Protein AF-A6SWS0-F1 (afdb_monomer_lite)

Foldseek 3Di:
DDDDDDDDDDDDDDDDDPPDDPDPPPDDDDDDDDDDDFDALKDAFFFKFKWFWADQDQAKTKIFGQQFGAGPVRDRSAHGGKMFIWHFDDDDPQFTKTWTQWIQGPVQGIDGDVVTWIKAAPVRHGGDRDRDGRDITMITHHHMDGRDD

pLDDT: mean 86.43, std 18.4, range [32.66, 98.62]

Secondary structure (DSSP, 8-state):
-------------------PPP-----PPPPPP---PPPTTEEPTT-EEEEEEEEEETTEEEEEESS-EE-TTS-EEE-TT-EEEEEEEEEETTEEEEEEEEEEETTTEEEEEEEEEEEE-TTS-BSBS---TT-EEEEE--S-EE---

Radius of gyration: 29.55 Å; chains: 1; bounding box: 80×80×45 Å

Sequence (149 aa):
MKLATSIITTLIVLSSSVFAEPKVLEFEKPILLQARKVLPFEVRPGTFFDLVLMNTNEMFVSAQLSSNIYDFYGNVAIPKGSQLFGSVTEKRGERIAIKWNSLQIPSLGTLKLDPPIFATMRDGSAGVTELKPGGMIGAINGESFIIPH

Structure (mmCIF, N/CA/C/O backbone):
data_AF-A6SWS0-F1
#
_entry.id   AF-A6SWS0-F1
#
loop_
_atom_site.group_PDB
_atom_site.id
_atom_site.type_symbol
_atom_site.label_atom_id
_atom_site.label_alt_id
_atom_site.label_comp_id
_atom_site.label_asym_id
_atom_site.label_entity_id
_atom_site.label_seq_id
_atom_site.pdbx_PDB_ins_code
_atom_site.Cartn_x
_atom_site.Cartn_y
_atom_site.Cartn_z
_atom_site.occupancy
_atom_site.B_iso_or_equiv
_atom_site.auth_seq_id
_atom_site.auth_comp_id
_atom_site.auth_asym_id
_atom_site.auth_atom_id
_atom_site.pdbx_PDB_model_num
ATOM 1 N N . MET A 1 1 ? -61.288 70.387 -1.201 1.00 35.78 1 MET A N 1
ATOM 2 C CA . MET A 1 1 ? -62.301 69.311 -1.288 1.00 35.78 1 MET A CA 1
ATOM 3 C C . MET A 1 1 ? -62.207 68.658 -2.663 1.00 35.78 1 MET A C 1
ATOM 5 O O . MET A 1 1 ? -62.323 69.393 -3.626 1.00 35.78 1 MET A O 1
ATOM 9 N N . L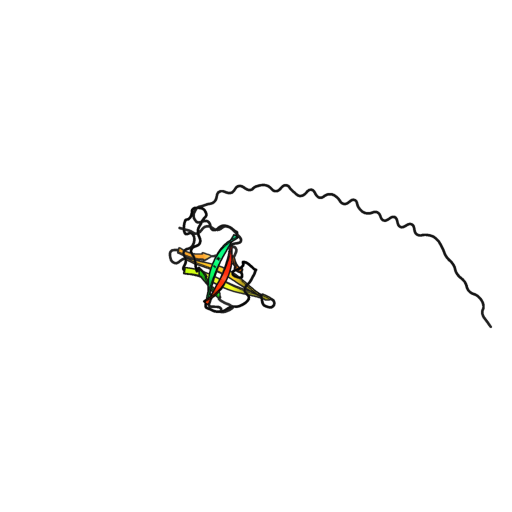YS A 1 2 ? -61.998 67.327 -2.692 1.00 32.66 2 LYS A N 1
ATOM 10 C CA . LYS A 1 2 ? -62.236 66.329 -3.773 1.00 32.66 2 LYS A CA 1
ATOM 11 C C . LYS A 1 2 ? -61.594 66.600 -5.159 1.00 32.66 2 LYS A C 1
ATOM 13 O O . LYS A 1 2 ? -61.977 67.538 -5.834 1.00 32.66 2 LYS A O 1
ATOM 18 N N . LEU A 1 3 ? -60.493 65.922 -5.521 1.00 34.12 3 LEU A N 1
ATOM 19 C CA . LEU A 1 3 ? -60.366 64.584 -6.159 1.00 34.12 3 LEU A CA 1
ATOM 20 C C . LEU A 1 3 ? -60.912 64.498 -7.594 1.00 34.12 3 LEU A C 1
ATOM 22 O O . LEU A 1 3 ? -62.106 64.703 -7.780 1.00 34.12 3 LEU A O 1
ATOM 26 N N . ALA A 1 4 ? -60.020 64.079 -8.508 1.00 38.44 4 ALA A N 1
ATOM 27 C CA . ALA A 1 4 ? -60.192 63.389 -9.806 1.00 38.44 4 ALA A CA 1
ATOM 28 C C . ALA A 1 4 ? -59.204 64.024 -10.823 1.00 38.44 4 ALA A C 1
ATOM 30 O O . ALA A 1 4 ? -59.119 65.240 -10.900 1.00 38.44 4 ALA A O 1
ATOM 31 N N . THR A 1 5 ? -58.372 63.333 -11.604 1.00 43.38 5 THR A N 1
ATOM 32 C CA . THR A 1 5 ? -58.369 61.934 -12.038 1.00 43.38 5 THR A CA 1
ATOM 33 C C . THR A 1 5 ? -56.974 61.602 -12.590 1.00 43.38 5 THR A C 1
ATOM 35 O O . THR A 1 5 ? -56.304 62.457 -13.160 1.00 43.38 5 THR A O 1
ATOM 38 N N . SER A 1 6 ? -56.575 60.347 -12.401 1.00 37.66 6 SER A N 1
ATOM 39 C CA . SER A 1 6 ? -55.407 59.635 -12.945 1.00 37.66 6 SER A CA 1
ATOM 40 C C . SER A 1 6 ? -55.401 59.665 -14.501 1.00 37.66 6 SER A C 1
ATOM 42 O O . SER A 1 6 ? -56.460 59.867 -15.087 1.00 37.66 6 SER A O 1
ATOM 44 N N . ILE A 1 7 ? -54.306 59.503 -15.258 1.00 45.09 7 ILE A N 1
ATOM 45 C CA . ILE A 1 7 ? -53.606 58.231 -15.537 1.00 45.09 7 ILE A CA 1
ATOM 46 C C . ILE A 1 7 ? -52.300 58.531 -16.312 1.00 45.09 7 ILE A C 1
ATOM 48 O O . ILE A 1 7 ? -52.279 59.325 -17.248 1.00 45.09 7 ILE A O 1
ATOM 52 N N . ILE A 1 8 ? -51.229 57.841 -15.916 1.00 48.31 8 ILE A N 1
ATOM 53 C CA . ILE A 1 8 ? -49.885 57.779 -16.513 1.00 48.31 8 ILE A CA 1
ATOM 54 C C . ILE A 1 8 ? -49.864 56.754 -17.656 1.00 48.31 8 ILE A C 1
ATOM 56 O O . ILE A 1 8 ? -50.382 55.654 -17.468 1.00 48.31 8 ILE A O 1
ATOM 60 N N . THR A 1 9 ? -49.158 57.010 -18.767 1.00 39.06 9 THR A N 1
ATOM 61 C CA . THR A 1 9 ? -48.492 55.917 -19.512 1.00 39.06 9 THR A CA 1
ATOM 62 C C . THR A 1 9 ? -47.236 56.395 -20.249 1.00 39.06 9 THR A C 1
ATOM 64 O O . THR A 1 9 ? -47.295 57.144 -21.219 1.00 39.06 9 THR A O 1
ATOM 67 N N . THR A 1 10 ? -46.097 55.920 -19.752 1.00 43.50 10 THR A N 1
ATOM 68 C CA . THR A 1 10 ? -44.738 56.033 -20.295 1.00 43.50 10 THR A CA 1
ATOM 69 C C . THR A 1 10 ? -44.4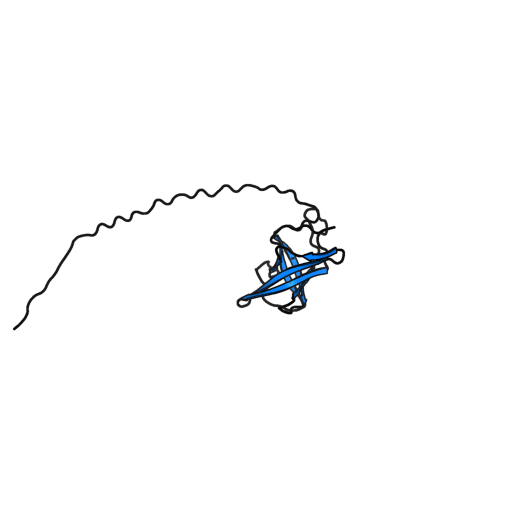71 54.855 -21.234 1.00 43.50 10 THR A C 1
ATOM 71 O O . THR A 1 10 ? -44.747 53.718 -20.856 1.00 43.50 10 THR A O 1
ATOM 74 N N . LEU A 1 11 ? -43.875 55.086 -22.409 1.00 36.97 11 LEU A N 1
ATOM 75 C CA . LEU A 1 11 ? -43.271 54.021 -23.218 1.00 36.97 11 LEU A CA 1
ATOM 76 C C . LEU A 1 11 ? -42.067 54.568 -24.003 1.00 36.97 11 LEU A C 1
ATOM 78 O O . LEU A 1 11 ? -42.232 55.199 -25.042 1.00 36.97 11 LEU A O 1
ATOM 82 N N . ILE A 1 12 ? -40.850 54.329 -23.506 1.00 49.56 12 ILE A N 1
ATOM 83 C CA . ILE A 1 12 ? -39.614 54.435 -24.295 1.00 49.56 12 ILE A CA 1
ATOM 84 C C . ILE A 1 12 ? -38.856 53.120 -24.114 1.00 49.56 12 ILE A C 1
ATOM 86 O O . ILE A 1 12 ? -38.573 52.686 -23.000 1.00 49.56 12 ILE A O 1
ATOM 90 N N . VAL A 1 13 ? -38.618 52.468 -25.246 1.00 46.59 13 VAL A N 1
ATOM 91 C CA . VAL A 1 13 ? -38.042 51.133 -25.404 1.00 46.59 13 VAL A CA 1
ATOM 92 C C . VAL A 1 13 ? -36.548 51.162 -25.061 1.00 46.59 13 VAL A C 1
ATOM 94 O O . VAL A 1 13 ? -35.786 51.915 -25.660 1.00 46.59 13 VAL A O 1
ATOM 97 N N . LEU A 1 14 ? -36.129 50.324 -24.109 1.00 40.78 14 LEU A N 1
ATOM 98 C CA . LEU A 1 14 ? -34.725 50.018 -23.826 1.00 40.78 14 LEU A CA 1
ATOM 99 C C . LEU A 1 14 ? -34.199 49.036 -24.882 1.00 40.78 14 LEU A C 1
ATOM 101 O O . LEU A 1 14 ? -34.652 47.895 -24.950 1.00 40.78 14 LEU A O 1
ATOM 105 N N . SER A 1 15 ? -33.226 49.456 -25.686 1.00 46.81 15 SER A N 1
ATOM 106 C CA . SER A 1 15 ? -32.428 48.565 -26.530 1.00 46.81 15 SER A CA 1
ATOM 107 C C . SER A 1 15 ? -31.232 48.036 -25.732 1.00 46.81 15 SER A C 1
ATOM 109 O O . SER A 1 15 ? -30.197 48.697 -25.649 1.00 46.81 15 SER A O 1
ATOM 111 N N . SER A 1 16 ? -31.358 46.852 -25.136 1.00 47.59 16 SER A N 1
ATOM 112 C CA . SER A 1 16 ? -30.224 46.101 -24.589 1.00 47.59 16 SER A CA 1
ATOM 113 C C . SER A 1 16 ? -29.681 45.141 -25.651 1.00 47.59 16 SER A C 1
ATOM 115 O O . 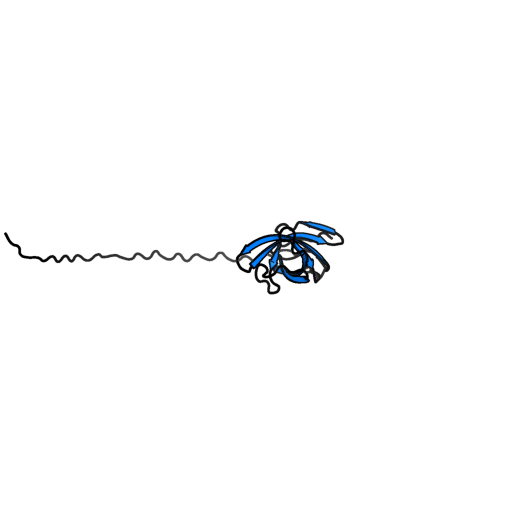SER A 1 16 ? -30.188 44.040 -25.855 1.00 47.59 16 SER A O 1
ATOM 117 N N . SER A 1 17 ? -28.625 45.556 -26.347 1.00 50.56 17 SER A N 1
ATOM 118 C CA . SER A 1 17 ? -27.791 44.649 -27.133 1.00 50.56 17 SER A CA 1
ATOM 119 C C . SER A 1 17 ? -27.005 43.747 -26.178 1.00 50.56 17 SER A C 1
ATOM 121 O O . SER A 1 17 ? -26.099 44.213 -25.485 1.00 50.56 17 SER A O 1
ATOM 123 N N . VAL A 1 18 ? -27.350 42.461 -26.131 1.00 52.81 18 VAL A N 1
ATOM 124 C CA . VAL A 1 18 ? -26.533 41.431 -25.481 1.00 52.81 18 VAL A CA 1
ATOM 125 C C . VAL A 1 18 ? -25.280 41.238 -26.336 1.00 52.81 18 VAL A C 1
ATOM 127 O O . VAL A 1 18 ? -25.313 40.542 -27.348 1.00 52.81 18 VAL A O 1
ATOM 130 N N . PHE A 1 19 ? -24.175 41.882 -25.961 1.00 54.81 19 PHE A N 1
ATOM 131 C CA . PHE A 1 19 ? -22.857 41.495 -26.455 1.00 54.81 19 PHE A CA 1
ATOM 132 C C . PHE A 1 19 ? -22.480 40.187 -25.760 1.00 54.81 19 PHE A C 1
ATOM 134 O O . PHE A 1 19 ? -22.083 40.181 -24.599 1.00 54.81 19 PHE A O 1
ATOM 141 N N . ALA A 1 20 ? -22.659 39.066 -26.454 1.00 59.75 20 ALA A N 1
ATOM 142 C CA . ALA A 1 20 ? -22.005 37.827 -26.067 1.00 59.75 20 ALA A CA 1
ATOM 143 C C . ALA A 1 20 ? -20.509 37.981 -26.374 1.00 59.75 20 ALA A C 1
ATOM 145 O O . ALA A 1 20 ? -20.137 38.218 -27.525 1.00 59.75 20 ALA A O 1
ATOM 146 N N . GLU A 1 21 ? -19.657 37.891 -25.353 1.00 64.56 21 GLU A N 1
ATOM 147 C CA . GLU A 1 21 ? -18.208 37.874 -25.545 1.00 64.56 21 GLU A CA 1
ATOM 148 C C . GLU A 1 21 ? -17.820 36.682 -26.442 1.00 64.56 21 GLU A C 1
ATOM 150 O O . GLU A 1 21 ? -18.358 35.580 -26.271 1.00 64.56 21 GLU A O 1
ATOM 155 N N . PRO A 1 22 ? -16.919 36.867 -27.425 1.00 59.59 22 PRO A N 1
ATOM 156 C CA . PRO A 1 22 ? -16.491 35.778 -28.285 1.00 59.59 22 PRO A CA 1
ATOM 157 C C . PRO A 1 22 ? -15.798 34.715 -27.432 1.00 59.59 22 PRO A C 1
ATOM 159 O O . PRO A 1 22 ? -14.782 34.971 -26.788 1.00 59.59 22 PRO A O 1
ATOM 162 N N . LYS A 1 23 ? -16.359 33.505 -27.434 1.00 61.06 23 LYS A N 1
ATOM 163 C CA . LYS A 1 23 ? -15.790 32.344 -26.753 1.00 61.06 23 LYS A CA 1
ATOM 164 C C . LYS A 1 23 ? -14.459 32.008 -27.426 1.00 61.06 23 LYS A C 1
ATOM 166 O O . LYS A 1 23 ? -14.439 31.424 -28.508 1.00 61.06 23 LYS A O 1
ATOM 171 N N . VAL A 1 24 ? -13.355 32.437 -26.819 1.00 65.50 24 VAL A N 1
ATOM 172 C CA . VAL A 1 24 ? -12.007 32.078 -27.261 1.00 65.50 24 VAL A CA 1
ATOM 173 C C . VAL A 1 24 ? -11.911 30.556 -27.189 1.00 65.50 24 VAL A C 1
ATOM 175 O O . VAL A 1 24 ? -12.130 29.964 -26.134 1.00 65.50 24 VAL A O 1
ATOM 178 N N . LEU A 1 25 ? -11.658 29.912 -28.328 1.00 66.62 25 LEU A N 1
ATOM 179 C CA . LEU A 1 25 ? -11.343 28.489 -28.369 1.00 66.62 25 LEU A CA 1
ATOM 180 C C . LEU A 1 25 ? -9.978 28.323 -27.698 1.00 66.62 25 LEU A C 1
ATOM 182 O O . LEU A 1 25 ? -8.945 28.591 -28.309 1.00 66.62 25 LEU A O 1
ATOM 186 N N . GLU A 1 26 ? -9.972 27.957 -26.418 1.00 73.25 26 GLU A N 1
ATOM 187 C CA . GLU A 1 26 ? -8.744 27.558 -25.740 1.00 73.25 26 GLU A CA 1
ATOM 188 C C . GLU A 1 26 ? -8.232 26.288 -26.421 1.00 73.25 26 GLU A C 1
ATOM 190 O O . GLU A 1 26 ? -8.849 25.226 -26.348 1.00 73.25 26 GLU A O 1
ATOM 195 N N . PHE A 1 27 ? -7.120 26.411 -27.145 1.00 68.19 27 PHE A N 1
ATOM 196 C CA . PHE A 1 27 ? -6.432 25.253 -27.693 1.00 68.19 27 PHE A CA 1
ATOM 197 C C . PHE A 1 27 ? -5.905 24.418 -26.529 1.00 68.19 27 PHE A C 1
ATOM 199 O O . PHE A 1 27 ? -5.045 24.868 -25.766 1.00 68.19 27 PHE A O 1
ATOM 206 N N . GLU A 1 28 ? -6.424 23.200 -26.396 1.00 79.19 28 GLU A N 1
ATOM 207 C CA . GLU A 1 28 ? -5.905 22.231 -25.442 1.00 79.19 28 GLU A CA 1
ATOM 208 C C . GLU A 1 28 ? -4.421 21.989 -25.748 1.00 79.19 28 GLU A C 1
ATOM 210 O O . GLU A 1 28 ? -4.028 21.755 -26.896 1.00 79.19 28 GLU A O 1
ATOM 215 N N . LYS A 1 29 ? -3.566 22.119 -24.727 1.00 83.19 29 LYS A N 1
ATOM 216 C CA . LYS A 1 29 ? -2.124 21.918 -24.899 1.00 83.19 29 LYS A CA 1
ATOM 217 C C . LYS A 1 29 ? -1.874 20.489 -25.394 1.00 83.19 29 LYS A C 1
ATOM 219 O O . LYS A 1 29 ? -2.487 19.559 -24.872 1.00 83.19 29 LYS A O 1
ATOM 224 N N . PRO A 1 30 ? -0.950 20.286 -26.348 1.00 82.38 30 PRO A N 1
ATOM 225 C CA . PRO A 1 30 ? -0.656 18.954 -26.851 1.00 82.38 30 PRO A CA 1
ATOM 226 C C . PRO A 1 30 ? -0.163 18.046 -25.719 1.00 82.38 30 PRO A C 1
ATOM 228 O O . PRO A 1 30 ? 0.705 18.427 -24.930 1.00 82.38 30 PRO A O 1
ATOM 231 N N . ILE A 1 31 ? -0.702 16.828 -25.662 1.00 83.50 31 ILE A N 1
ATOM 232 C CA . ILE A 1 31 ? -0.247 15.790 -24.736 1.00 83.50 31 ILE A CA 1
ATOM 233 C C . ILE A 1 31 ? 1.076 15.236 -25.267 1.00 83.50 31 ILE A C 1
ATOM 235 O O . ILE A 1 31 ? 1.133 14.659 -26.353 1.00 83.50 31 ILE A O 1
ATOM 239 N N . LEU A 1 32 ? 2.152 15.414 -24.502 1.00 86.31 32 LEU A N 1
ATOM 240 C CA . LEU A 1 32 ? 3.471 14.881 -24.835 1.00 86.31 32 LEU A CA 1
ATOM 241 C C . LEU A 1 32 ? 3.674 13.520 -24.170 1.00 86.31 32 LEU A C 1
ATOM 243 O O . LEU A 1 32 ? 3.502 13.378 -22.959 1.00 86.31 32 LEU A O 1
ATOM 247 N N . LEU A 1 33 ? 4.102 12.529 -24.952 1.00 83.44 33 LEU A N 1
ATOM 248 C CA . LEU A 1 33 ? 4.549 11.253 -24.406 1.00 83.44 33 LEU A CA 1
ATOM 249 C C . LEU A 1 33 ? 5.867 11.460 -23.650 1.00 83.44 33 LEU A C 1
ATOM 251 O O . LEU A 1 33 ? 6.888 11.792 -24.250 1.00 83.44 33 LEU A O 1
ATOM 255 N N . GLN A 1 34 ? 5.862 11.214 -22.342 1.00 78.62 34 GLN A N 1
ATOM 256 C CA . GLN A 1 34 ? 7.086 11.168 -21.546 1.00 78.62 34 GLN A CA 1
ATOM 257 C C . GLN A 1 34 ? 7.583 9.725 -21.461 1.00 78.62 34 GLN A C 1
ATOM 259 O O . GLN A 1 34 ? 7.122 8.932 -20.640 1.00 78.62 34 GLN A O 1
ATOM 264 N N . ALA A 1 35 ? 8.517 9.367 -22.343 1.00 77.50 35 ALA A N 1
ATOM 265 C CA . ALA A 1 35 ? 9.188 8.077 -22.273 1.00 77.50 35 ALA A CA 1
ATOM 266 C C . ALA A 1 35 ? 10.150 8.061 -21.076 1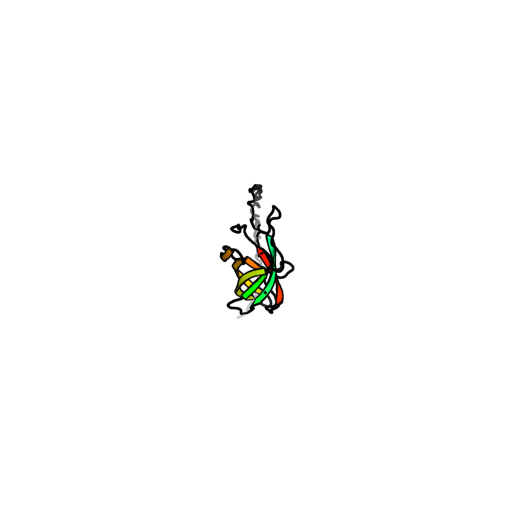.00 77.50 35 ALA A C 1
ATOM 268 O O . ALA A 1 35 ? 11.082 8.859 -20.988 1.00 77.50 35 ALA A O 1
ATOM 269 N N . ARG A 1 36 ? 9.918 7.128 -20.155 1.00 84.81 36 ARG A N 1
ATOM 270 C CA . ARG A 1 36 ? 10.708 6.929 -18.941 1.00 84.81 36 ARG A CA 1
ATOM 271 C C . ARG A 1 36 ? 11.319 5.535 -18.954 1.00 84.81 36 ARG A C 1
ATOM 273 O O . ARG A 1 36 ? 10.623 4.558 -19.222 1.00 84.81 36 ARG A O 1
ATOM 280 N N . LYS A 1 37 ? 12.600 5.431 -18.592 1.00 86.06 37 LYS A N 1
ATOM 281 C CA . LYS A 1 37 ? 13.232 4.138 -18.312 1.00 86.06 37 LYS A CA 1
ATOM 282 C C . LYS A 1 37 ? 12.744 3.622 -16.955 1.00 86.06 37 LYS A C 1
ATOM 284 O O . LYS A 1 37 ? 12.913 4.307 -15.951 1.00 86.06 37 LYS A O 1
ATOM 289 N N . VAL A 1 38 ? 12.146 2.434 -16.950 1.00 88.69 38 VAL A N 1
ATOM 290 C CA . VAL A 1 38 ? 11.776 1.712 -15.724 1.00 88.69 38 VAL A CA 1
ATOM 291 C C . VAL A 1 38 ? 13.039 1.111 -15.110 1.00 88.69 38 VAL A C 1
ATOM 293 O O . VAL A 1 38 ? 13.928 0.667 -15.843 1.00 88.69 38 VAL A O 1
ATOM 296 N N . LEU A 1 39 ? 13.142 1.139 -13.785 1.00 92.44 39 LEU A N 1
ATOM 297 C CA . LEU A 1 39 ? 14.275 0.570 -13.055 1.00 92.44 39 LEU A CA 1
ATOM 298 C C . LEU A 1 39 ? 13.888 -0.776 -12.411 1.00 92.44 39 LEU A C 1
ATOM 300 O O . LEU A 1 39 ? 12.711 -0.992 -12.118 1.00 92.44 39 LEU A O 1
ATOM 304 N N . PRO A 1 40 ? 14.838 -1.711 -12.218 1.00 93.75 40 PRO A N 1
ATOM 305 C CA . PRO A 1 40 ? 14.578 -2.930 -11.454 1.00 93.75 40 PRO A CA 1
ATOM 306 C C . PRO A 1 40 ? 14.071 -2.609 -10.047 1.00 93.75 40 PRO A C 1
ATOM 308 O O . PRO A 1 40 ? 14.515 -1.633 -9.441 1.00 93.75 40 PRO A O 1
ATOM 311 N N . PHE A 1 41 ? 13.149 -3.432 -9.547 1.00 95.06 41 PHE A N 1
ATOM 312 C CA . PHE A 1 41 ? 12.520 -3.307 -8.227 1.00 95.06 41 PHE A CA 1
ATOM 313 C C . PHE A 1 41 ? 11.742 -2.008 -7.990 1.00 95.06 41 PHE A C 1
ATOM 315 O O . PHE A 1 41 ? 11.461 -1.602 -6.860 1.00 95.06 41 PHE A O 1
ATOM 322 N N . GLU A 1 42 ? 11.367 -1.351 -9.079 1.00 95.88 42 GLU A N 1
ATOM 323 C CA . GLU A 1 42 ? 10.511 -0.187 -9.042 1.00 95.88 42 GLU A CA 1
ATOM 324 C C . GLU A 1 42 ? 9.038 -0.594 -8.918 1.00 95.88 42 GLU A C 1
ATOM 326 O O . GLU A 1 42 ? 8.484 -1.291 -9.775 1.00 95.88 42 GLU A O 1
ATOM 331 N N . VAL A 1 43 ? 8.375 -0.080 -7.884 1.00 95.94 43 VAL A N 1
ATOM 332 C CA . VAL A 1 43 ? 6.922 -0.146 -7.740 1.00 95.94 43 VAL A CA 1
ATOM 333 C C . VAL A 1 43 ? 6.314 1.035 -8.484 1.00 95.94 43 VAL A C 1
ATOM 335 O O . VAL A 1 43 ? 6.569 2.193 -8.156 1.00 95.94 43 VAL A O 1
ATOM 338 N N . ARG A 1 44 ? 5.499 0.759 -9.504 1.00 94.12 44 ARG A N 1
ATOM 339 C CA . ARG A 1 44 ? 4.931 1.795 -10.378 1.00 94.12 44 ARG A CA 1
ATOM 340 C C . ARG A 1 44 ? 3.692 2.466 -9.765 1.00 94.12 44 ARG A C 1
ATOM 342 O O . ARG A 1 44 ? 3.015 1.851 -8.932 1.00 94.12 44 ARG A O 1
ATOM 349 N N . PRO A 1 45 ? 3.343 3.688 -10.209 1.00 94.00 45 PRO A N 1
ATOM 350 C CA . PRO A 1 45 ? 2.033 4.272 -9.943 1.00 94.00 45 PRO A CA 1
ATOM 351 C C . PRO A 1 45 ? 0.916 3.339 -10.416 1.00 94.00 45 PRO A C 1
ATOM 353 O O . PRO A 1 45 ? 1.062 2.658 -11.433 1.00 94.00 45 PRO A O 1
ATOM 356 N N . GLY A 1 46 ? -0.192 3.307 -9.684 1.00 94.69 46 GLY A N 1
ATOM 357 C CA . GLY A 1 46 ? -1.334 2.437 -9.960 1.00 94.69 46 GLY A CA 1
ATOM 358 C C . GLY A 1 46 ? -1.163 0.991 -9.484 1.00 94.69 46 GLY A C 1
ATOM 359 O O . GLY A 1 46 ? -2.098 0.206 -9.613 1.00 94.69 46 GLY A O 1
ATOM 360 N N . THR A 1 47 ? -0.009 0.621 -8.916 1.00 96.56 47 THR A N 1
ATOM 361 C CA . THR A 1 47 ? 0.178 -0.720 -8.344 1.00 96.56 47 THR A CA 1
ATOM 362 C C . THR A 1 47 ? -0.765 -0.907 -7.159 1.00 96.56 47 THR A C 1
ATOM 364 O O . THR A 1 47 ? -0.760 -0.097 -6.229 1.00 96.56 47 THR A O 1
ATOM 367 N N . PHE A 1 48 ? -1.561 -1.975 -7.203 1.00 97.38 48 PHE A N 1
ATOM 368 C CA . PHE A 1 48 ? -2.511 -2.337 -6.158 1.00 97.38 48 PHE A CA 1
ATOM 369 C C . PHE A 1 48 ? -1.868 -3.263 -5.121 1.00 97.38 48 PHE A C 1
ATOM 371 O O . PHE A 1 48 ? -1.193 -4.232 -5.466 1.00 97.38 48 PHE A O 1
ATOM 378 N N . PHE A 1 49 ? -2.108 -2.969 -3.850 1.00 98.06 49 PHE A N 1
ATOM 379 C CA . PHE A 1 49 ? -1.622 -3.710 -2.697 1.00 98.06 49 PHE A CA 1
ATOM 380 C C . PHE A 1 49 ? -2.835 -4.385 -2.060 1.00 98.06 49 PHE A C 1
ATOM 382 O O . PHE A 1 49 ? -3.698 -3.694 -1.525 1.00 98.06 49 PHE A O 1
ATOM 389 N N . ASP A 1 50 ? -2.915 -5.716 -2.116 1.00 97.81 50 ASP A N 1
ATOM 390 C CA . ASP A 1 50 ? -3.975 -6.461 -1.422 1.00 97.81 50 ASP A CA 1
ATOM 391 C C . ASP A 1 50 ? -3.552 -6.700 0.033 1.00 97.81 50 ASP A C 1
ATOM 393 O O . ASP A 1 50 ? -2.557 -7.390 0.297 1.00 97.81 50 ASP A O 1
ATOM 397 N N . LEU A 1 51 ? -4.283 -6.107 0.975 1.00 98.50 51 LEU A N 1
ATOM 398 C CA . LEU A 1 51 ? -3.886 -5.971 2.371 1.00 98.50 51 LEU A CA 1
ATOM 399 C C . LEU A 1 51 ? -4.877 -6.651 3.315 1.00 98.50 51 LEU A C 1
ATOM 401 O O . LEU A 1 51 ? -6.091 -6.568 3.142 1.00 98.50 51 LEU A O 1
ATOM 405 N N . VAL A 1 52 ? -4.351 -7.251 4.379 1.00 98.38 52 VAL A N 1
ATOM 406 C CA . VAL A 1 52 ? -5.133 -7.758 5.512 1.00 98.38 52 VAL A CA 1
ATOM 407 C C . VAL A 1 52 ? -4.843 -6.886 6.725 1.00 98.38 52 VAL A C 1
ATOM 409 O O . VAL A 1 52 ? -3.691 -6.775 7.144 1.00 98.38 52 VAL A O 1
ATOM 412 N N . LEU A 1 53 ? -5.872 -6.257 7.290 1.00 98.31 53 LEU A N 1
ATOM 413 C CA . LEU A 1 53 ? -5.753 -5.451 8.504 1.00 98.31 53 LEU A CA 1
ATOM 414 C C . LEU A 1 53 ? -5.311 -6.324 9.683 1.00 98.31 53 LEU A C 1
ATOM 416 O O . LEU A 1 53 ? -5.920 -7.352 9.969 1.00 98.31 53 LEU A O 1
ATOM 420 N N . MET A 1 54 ? -4.273 -5.892 10.390 1.00 98.00 54 MET A N 1
ATOM 421 C CA . MET A 1 54 ? -3.704 -6.599 11.539 1.00 98.00 54 MET A CA 1
ATOM 422 C C . MET A 1 54 ? -4.046 -5.875 12.841 1.00 98.00 54 MET A C 1
ATOM 424 O O . MET A 1 54 ? -4.599 -6.474 13.761 1.00 98.00 54 MET A O 1
ATOM 428 N N . ASN A 1 55 ? -3.760 -4.573 12.898 1.00 96.50 55 ASN A N 1
ATOM 429 C CA . ASN A 1 55 ? -4.137 -3.684 13.991 1.00 96.50 55 ASN A CA 1
ATOM 430 C C . ASN A 1 55 ? -5.003 -2.553 13.436 1.00 96.50 55 ASN A C 1
ATOM 432 O O . ASN A 1 55 ? -4.694 -1.991 12.387 1.00 96.50 55 ASN A O 1
ATOM 436 N N . THR A 1 56 ? -6.080 -2.230 14.140 1.00 94.62 56 THR A N 1
ATOM 437 C CA . THR A 1 56 ? -7.088 -1.254 13.722 1.00 94.62 56 THR A CA 1
ATOM 438 C C . THR A 1 56 ? -7.280 -0.123 14.730 1.00 94.62 56 THR A C 1
ATOM 440 O O . THR A 1 56 ? -8.306 0.552 14.702 1.00 94.62 56 THR A O 1
ATOM 443 N N . ASN A 1 57 ? -6.313 0.102 15.627 1.00 94.19 57 ASN A N 1
ATOM 444 C CA . ASN A 1 57 ? -6.292 1.298 16.465 1.00 94.19 57 ASN A CA 1
ATOM 445 C C . ASN A 1 57 ? -6.161 2.542 15.570 1.00 94.19 57 ASN A C 1
ATOM 447 O O . ASN A 1 57 ? -5.241 2.629 14.767 1.00 94.19 57 ASN A O 1
ATOM 451 N N . GLU A 1 58 ? -7.060 3.516 15.706 1.00 89.38 58 GLU A N 1
ATOM 452 C CA . GLU A 1 58 ? -7.104 4.681 14.810 1.00 89.38 58 GLU A CA 1
ATOM 453 C C . GLU A 1 58 ? -5.789 5.487 14.792 1.00 89.38 58 GLU A C 1
ATOM 455 O O . GLU A 1 58 ? -5.392 6.000 13.743 1.00 89.38 58 GLU A O 1
ATOM 460 N N . MET A 1 59 ? -5.069 5.529 15.919 1.00 91.12 59 MET A N 1
ATOM 461 C CA . MET A 1 59 ? -3.761 6.190 16.030 1.00 91.12 59 MET A CA 1
ATOM 462 C C . MET A 1 59 ? -2.625 5.377 15.399 1.00 91.12 59 MET A C 1
ATOM 464 O O . MET A 1 59 ? -1.597 5.941 15.025 1.00 91.12 59 MET A O 1
ATOM 468 N N . PHE A 1 60 ? -2.790 4.056 15.308 1.00 94.44 60 PHE A N 1
ATOM 469 C CA . PHE A 1 60 ? -1.790 3.131 14.791 1.00 94.44 60 PHE A CA 1
ATOM 470 C C . PHE A 1 60 ? -2.468 1.936 14.120 1.00 94.44 60 PHE A C 1
ATOM 472 O O . PHE A 1 60 ? -2.836 0.946 14.760 1.00 94.44 60 PHE A O 1
ATOM 479 N N . VAL A 1 61 ? -2.609 2.038 12.804 1.00 97.56 61 VAL A N 1
ATOM 480 C CA . VAL A 1 61 ? -3.158 0.978 11.964 1.00 97.56 61 VAL A CA 1
ATOM 481 C C . VAL A 1 61 ? -1.994 0.225 11.334 1.00 97.56 61 VAL A C 1
ATOM 483 O O . VAL A 1 61 ? -1.029 0.833 10.861 1.00 97.56 61 VAL A O 1
ATOM 486 N N . SER A 1 62 ? -2.087 -1.101 11.290 1.00 98.31 62 SER A N 1
ATOM 487 C CA . SER A 1 62 ? -1.153 -1.927 10.531 1.00 98.31 62 SER A CA 1
ATOM 488 C C . SER A 1 62 ? -1.884 -2.923 9.648 1.00 98.31 62 SER A C 1
ATOM 490 O O . SER A 1 62 ? -2.947 -3.437 10.007 1.00 98.31 62 SER A O 1
ATOM 492 N N . ALA A 1 63 ? -1.306 -3.202 8.486 1.00 98.50 63 ALA A N 1
ATOM 493 C CA . ALA A 1 63 ? -1.822 -4.190 7.554 1.00 98.50 63 ALA A CA 1
ATOM 494 C C . ALA A 1 63 ? -0.685 -5.002 6.942 1.00 98.50 63 ALA A C 1
ATOM 496 O O . ALA A 1 63 ? 0.434 -4.517 6.798 1.00 98.50 63 ALA A O 1
ATOM 497 N N . GLN A 1 64 ? -0.973 -6.242 6.574 1.00 98.62 64 GLN A N 1
ATOM 498 C CA . GLN A 1 64 ? -0.019 -7.141 5.946 1.00 98.62 64 GLN A CA 1
ATOM 499 C C . GLN A 1 64 ? -0.359 -7.343 4.470 1.00 98.62 64 GLN A C 1
ATOM 501 O O . GLN A 1 64 ? -1.517 -7.565 4.120 1.00 98.62 64 GLN A O 1
ATOM 506 N N . LEU A 1 65 ? 0.662 -7.332 3.614 1.00 98.31 65 LEU A N 1
ATOM 507 C CA . LEU A 1 65 ? 0.552 -7.725 2.212 1.00 98.31 65 LEU A CA 1
ATOM 508 C C . LEU A 1 65 ? 0.178 -9.204 2.090 1.00 98.31 65 LEU A C 1
ATOM 510 O O . LEU A 1 65 ? 0.910 -10.091 2.539 1.00 98.31 65 LEU A O 1
ATOM 514 N N . SER A 1 66 ? -0.952 -9.469 1.440 1.00 98.06 66 SER A N 1
ATOM 515 C CA . SER A 1 66 ? -1.473 -10.822 1.207 1.00 98.06 66 SER A CA 1
ATOM 516 C C . SER A 1 66 ? -0.828 -11.526 0.006 1.00 98.06 66 SER A C 1
ATOM 518 O O . SER A 1 66 ? -0.855 -12.760 -0.081 1.00 98.06 66 SER A O 1
ATOM 520 N N . SER A 1 67 ? -0.201 -10.759 -0.888 1.00 97.31 67 SER A N 1
ATOM 521 C CA . SER A 1 67 ? 0.459 -11.215 -2.112 1.00 97.31 67 SER A CA 1
ATOM 522 C C . SER A 1 67 ? 1.790 -10.488 -2.335 1.00 97.31 67 SER A C 1
ATOM 524 O O . SER A 1 67 ? 2.059 -9.453 -1.727 1.00 97.31 67 SER A O 1
ATOM 526 N N . ASN A 1 68 ? 2.651 -11.075 -3.172 1.00 98.06 68 ASN A N 1
ATOM 527 C CA . ASN A 1 68 ? 3.882 -10.427 -3.622 1.00 98.06 68 ASN A CA 1
ATOM 528 C C . ASN A 1 68 ? 3.537 -9.257 -4.551 1.00 98.06 68 ASN A C 1
ATOM 530 O O . ASN A 1 68 ? 2.662 -9.392 -5.407 1.00 98.06 68 ASN A O 1
ATOM 534 N N . ILE A 1 69 ? 4.290 -8.166 -4.442 1.00 97.69 69 ILE A N 1
ATOM 535 C CA . ILE A 1 69 ? 4.299 -7.085 -5.426 1.00 97.69 69 ILE A CA 1
ATOM 536 C C . ILE A 1 69 ? 5.484 -7.299 -6.355 1.00 97.69 69 ILE A C 1
ATOM 538 O O . ILE A 1 69 ? 6.622 -7.441 -5.900 1.00 97.69 69 ILE A O 1
ATOM 542 N N . TYR A 1 70 ? 5.202 -7.314 -7.652 1.00 96.88 70 TYR A N 1
ATOM 543 C CA . TYR A 1 70 ? 6.197 -7.528 -8.690 1.00 96.88 70 TYR A CA 1
ATOM 544 C C . TYR A 1 70 ? 6.547 -6.214 -9.383 1.00 96.88 70 TYR A C 1
ATOM 546 O O . TYR A 1 70 ? 5.683 -5.353 -9.566 1.00 96.88 70 TYR A O 1
ATOM 554 N N . ASP A 1 71 ? 7.810 -6.072 -9.773 1.00 96.12 71 ASP A N 1
ATOM 555 C CA . ASP A 1 71 ? 8.229 -5.004 -10.676 1.00 96.12 71 ASP A CA 1
ATOM 556 C C . ASP A 1 71 ? 7.855 -5.332 -12.136 1.00 96.12 71 ASP A C 1
ATOM 558 O O . ASP A 1 71 ? 7.274 -6.372 -12.456 1.00 96.12 71 ASP A O 1
ATOM 562 N N . PHE A 1 72 ? 8.216 -4.437 -13.055 1.00 94.12 72 PHE A N 1
ATOM 563 C CA . PHE A 1 72 ? 7.983 -4.635 -14.489 1.00 94.12 72 PHE A CA 1
ATOM 564 C C . PHE A 1 72 ? 8.753 -5.825 -15.092 1.00 94.12 72 PHE A C 1
ATOM 566 O O . PHE A 1 72 ? 8.362 -6.344 -16.135 1.00 94.12 72 PHE A O 1
ATOM 573 N N . TYR A 1 73 ? 9.843 -6.252 -14.456 1.00 95.06 73 TYR A N 1
ATOM 574 C CA . TYR A 1 73 ? 10.710 -7.333 -14.921 1.00 95.06 73 TYR A CA 1
ATOM 575 C C . TYR A 1 73 ? 10.317 -8.699 -14.337 1.00 95.06 73 TYR A C 1
ATOM 577 O O . TYR A 1 73 ? 10.932 -9.706 -14.684 1.00 95.06 73 TYR A O 1
ATOM 585 N N . GLY A 1 74 ? 9.293 -8.751 -13.479 1.00 94.88 74 GLY A N 1
ATOM 586 C CA . GLY A 1 74 ? 8.840 -9.969 -12.807 1.00 94.88 74 GLY A CA 1
ATOM 587 C C . GLY A 1 74 ? 9.622 -10.310 -11.536 1.00 94.88 74 GLY A C 1
ATOM 588 O O . GLY A 1 74 ? 9.418 -11.384 -10.969 1.00 94.88 74 GLY A O 1
ATOM 589 N N . ASN A 1 75 ? 10.487 -9.415 -11.054 1.00 96.12 75 ASN A N 1
ATOM 590 C CA . ASN A 1 75 ? 11.140 -9.585 -9.762 1.00 96.12 75 ASN A CA 1
ATOM 591 C C . ASN A 1 75 ? 10.149 -9.289 -8.635 1.00 96.12 75 ASN A C 1
ATOM 593 O O . ASN A 1 75 ? 9.305 -8.399 -8.751 1.00 96.12 75 ASN A O 1
ATOM 597 N N . VAL A 1 76 ? 10.282 -9.991 -7.509 1.00 96.75 76 VAL A N 1
ATOM 598 C CA . VAL A 1 76 ? 9.530 -9.665 -6.290 1.00 96.75 76 VAL A CA 1
ATOM 599 C C . VAL A 1 76 ? 10.132 -8.402 -5.673 1.00 96.75 76 VAL A C 1
ATOM 601 O O . VAL A 1 76 ? 11.144 -8.475 -4.980 1.00 96.75 76 VAL A O 1
ATOM 604 N N . ALA A 1 77 ? 9.507 -7.252 -5.927 1.00 96.38 77 ALA A N 1
ATOM 605 C CA . ALA A 1 77 ? 9.899 -5.974 -5.337 1.00 96.38 77 ALA A CA 1
ATOM 606 C C . ALA A 1 77 ? 9.527 -5.922 -3.852 1.00 96.38 77 ALA A C 1
ATOM 608 O O . ALA A 1 77 ? 10.346 -5.570 -3.011 1.00 96.38 77 ALA A O 1
ATOM 609 N N . ILE A 1 78 ? 8.302 -6.330 -3.506 1.00 97.56 78 ILE A N 1
ATOM 610 C CA . ILE A 1 78 ? 7.868 -6.412 -2.107 1.00 97.56 78 ILE A CA 1
ATOM 611 C C . ILE A 1 78 ? 7.325 -7.816 -1.846 1.00 97.56 78 ILE A C 1
ATOM 613 O O . ILE A 1 78 ? 6.327 -8.209 -2.457 1.00 97.56 78 ILE A O 1
ATOM 617 N N . PRO A 1 79 ? 7.941 -8.596 -0.944 1.00 97.50 79 PRO A N 1
ATOM 618 C CA . PRO A 1 79 ? 7.462 -9.932 -0.646 1.00 97.50 79 PRO A CA 1
ATOM 619 C C . PRO A 1 79 ? 6.152 -9.889 0.145 1.00 97.50 79 PRO A C 1
ATOM 621 O O . PRO A 1 79 ? 5.939 -9.024 1.005 1.00 97.50 79 PRO A O 1
ATOM 624 N N . LYS A 1 80 ? 5.301 -10.886 -0.104 1.00 98.00 80 LYS A N 1
ATOM 625 C CA . LYS A 1 80 ? 4.139 -11.220 0.720 1.00 98.00 80 LYS A CA 1
ATOM 626 C C . LYS A 1 80 ? 4.554 -11.278 2.188 1.00 98.00 80 LYS A C 1
ATOM 628 O O . LYS A 1 80 ? 5.624 -11.781 2.526 1.00 98.00 80 LYS A O 1
ATOM 633 N N . GLY A 1 81 ? 3.680 -10.802 3.066 1.00 97.94 81 GLY A N 1
ATOM 634 C CA . GLY A 1 81 ? 3.938 -10.770 4.500 1.00 97.94 81 GLY A CA 1
ATOM 635 C C . GLY A 1 81 ? 4.593 -9.477 4.988 1.00 97.94 81 GLY A C 1
ATOM 636 O O . GLY A 1 81 ? 4.557 -9.228 6.194 1.00 97.94 81 GLY A O 1
ATOM 637 N N . SER A 1 82 ? 5.114 -8.639 4.082 1.00 98.44 82 SER A N 1
ATOM 638 C CA . SER A 1 82 ? 5.551 -7.274 4.404 1.00 98.44 82 SER A CA 1
ATOM 639 C C . SER A 1 82 ? 4.401 -6.465 5.006 1.00 98.44 82 SER A C 1
ATOM 641 O O . SER A 1 82 ? 3.232 -6.691 4.677 1.00 98.44 82 SER A O 1
ATOM 643 N N . GLN A 1 83 ? 4.719 -5.541 5.907 1.00 98.38 83 GLN A N 1
ATOM 644 C CA . GLN A 1 83 ? 3.721 -4.834 6.709 1.00 98.38 83 GLN A CA 1
ATOM 645 C C . GLN A 1 83 ? 3.716 -3.342 6.402 1.00 98.38 83 GLN A C 1
ATOM 647 O O . GLN A 1 83 ? 4.766 -2.709 6.366 1.00 98.38 83 GLN A O 1
ATOM 652 N N . LEU A 1 84 ? 2.531 -2.773 6.209 1.00 98.44 84 LEU A N 1
ATOM 653 C CA . LEU A 1 84 ? 2.336 -1.333 6.153 1.00 98.44 84 LEU A CA 1
ATOM 654 C C . LEU A 1 84 ? 1.899 -0.825 7.522 1.00 98.44 84 LEU A C 1
ATOM 656 O O . LEU A 1 84 ? 1.081 -1.452 8.200 1.00 98.44 84 LEU A O 1
ATOM 660 N N . PHE A 1 85 ? 2.422 0.340 7.892 1.00 98.38 85 PHE A N 1
ATOM 661 C CA . PHE A 1 85 ? 2.083 1.043 9.123 1.00 98.38 85 PHE A CA 1
ATOM 662 C C . PHE A 1 85 ? 1.613 2.455 8.811 1.00 98.38 85 PHE A C 1
ATOM 664 O O . PHE A 1 85 ? 2.173 3.151 7.956 1.00 98.38 85 PHE A O 1
ATOM 671 N N . GLY A 1 86 ? 0.569 2.876 9.509 1.00 97.81 86 GLY A N 1
ATOM 672 C CA . GLY A 1 86 ? -0.102 4.131 9.236 1.00 97.81 86 GLY A CA 1
ATOM 673 C C . GLY A 1 86 ? -1.041 4.547 10.352 1.00 97.81 86 GLY A C 1
ATOM 674 O O . GLY A 1 86 ? -1.005 4.018 11.463 1.00 97.81 86 GLY A O 1
ATOM 675 N N . SER A 1 87 ? -1.895 5.506 10.033 1.00 97.50 87 SER A N 1
ATOM 676 C CA . SER A 1 87 ? -2.920 6.009 10.941 1.00 97.50 87 SER A CA 1
ATOM 677 C C . SER A 1 87 ? -4.160 6.421 10.161 1.00 97.50 87 SER A C 1
ATOM 679 O O . SER A 1 87 ? -4.100 6.700 8.956 1.00 97.50 87 SER A O 1
ATOM 681 N N . VAL A 1 88 ? -5.289 6.484 10.859 1.00 97.31 88 VAL A N 1
ATOM 682 C CA . VAL A 1 88 ? -6.492 7.130 10.336 1.00 97.31 88 VAL A CA 1
ATOM 683 C C . VAL A 1 88 ? -6.239 8.636 10.274 1.00 97.31 88 VAL A C 1
ATOM 685 O O . VAL A 1 88 ? -5.707 9.218 11.217 1.00 97.31 88 VAL A O 1
ATOM 688 N N . THR A 1 89 ? -6.579 9.270 9.153 1.00 95.19 89 THR A N 1
ATOM 689 C CA . THR A 1 89 ? -6.393 10.720 8.959 1.00 95.19 89 THR A CA 1
ATOM 690 C C . THR A 1 89 ? -7.703 11.490 8.935 1.00 95.19 89 THR A C 1
ATOM 692 O O . THR A 1 89 ? -7.750 12.631 9.379 1.00 95.19 89 THR A O 1
ATOM 695 N N . GLU A 1 90 ? -8.765 10.887 8.406 1.00 93.88 90 GLU A N 1
ATOM 696 C CA . GLU A 1 90 ? -10.092 11.498 8.333 1.00 93.88 90 GLU A CA 1
ATOM 697 C C . GLU A 1 90 ? -11.155 10.401 8.401 1.00 93.88 90 GLU A C 1
ATOM 699 O O . GLU A 1 90 ? -10.964 9.294 7.892 1.00 93.88 90 GLU A O 1
ATOM 704 N N . LYS A 1 91 ? -12.302 10.728 8.995 1.00 93.44 91 LYS A N 1
ATOM 705 C CA . LYS A 1 91 ? -13.523 9.933 8.905 1.00 93.44 91 LYS A CA 1
ATOM 706 C C . LYS A 1 91 ? -14.655 10.843 8.447 1.00 93.44 91 LYS A C 1
ATOM 708 O O . LYS A 1 91 ? -15.005 11.789 9.150 1.00 93.44 91 LYS A O 1
ATOM 713 N N . ARG A 1 92 ? -15.218 10.569 7.270 1.00 90.81 92 ARG A N 1
ATOM 714 C CA . ARG A 1 92 ? -16.319 11.345 6.685 1.00 90.81 92 ARG A CA 1
ATOM 715 C C . ARG A 1 92 ? -17.468 10.409 6.329 1.00 90.81 92 ARG A C 1
ATOM 717 O O . ARG A 1 92 ? -17.388 9.642 5.371 1.00 90.81 92 ARG A O 1
ATOM 724 N N . GLY A 1 93 ? -18.540 10.480 7.116 1.00 90.94 93 GLY A N 1
ATOM 725 C CA . GLY A 1 93 ? -19.651 9.533 7.020 1.00 90.94 93 GLY A CA 1
ATOM 726 C C . GLY A 1 93 ? -19.166 8.105 7.271 1.00 90.94 93 GLY A C 1
ATOM 727 O O . GLY A 1 93 ? -18.529 7.831 8.287 1.00 90.94 93 GLY A O 1
ATOM 728 N N . GLU A 1 94 ? -19.433 7.215 6.319 1.00 92.31 94 GLU A N 1
ATOM 729 C CA . GLU A 1 94 ? -19.025 5.805 6.371 1.00 92.31 94 GLU A CA 1
ATOM 730 C C . GLU A 1 94 ? -17.618 5.552 5.815 1.00 92.31 94 GLU A C 1
ATOM 732 O O . GLU A 1 94 ? -17.173 4.411 5.791 1.00 92.31 94 GLU A O 1
ATOM 737 N N . ARG A 1 95 ? -16.903 6.582 5.341 1.00 94.88 95 ARG A N 1
ATOM 738 C CA . ARG A 1 95 ? -15.568 6.422 4.751 1.00 94.88 95 ARG A CA 1
ATOM 739 C C . ARG A 1 95 ? -14.481 6.862 5.719 1.00 94.88 95 ARG A C 1
ATOM 741 O O . ARG A 1 95 ? -14.517 7.963 6.268 1.00 94.88 95 ARG A O 1
ATOM 748 N N . ILE A 1 96 ? -13.497 5.991 5.887 1.00 96.81 96 ILE A N 1
ATOM 749 C CA . ILE A 1 96 ? -12.336 6.168 6.750 1.00 96.81 96 ILE A CA 1
ATOM 750 C C . ILE A 1 96 ? -11.101 6.251 5.855 1.00 96.81 96 ILE A C 1
ATOM 752 O O . ILE A 1 96 ? -10.794 5.321 5.107 1.00 96.81 96 ILE A O 1
ATOM 756 N N . ALA A 1 97 ? -10.392 7.370 5.915 1.00 97.06 97 ALA A N 1
ATOM 757 C CA . ALA A 1 97 ? -9.125 7.550 5.228 1.00 97.06 97 ALA A CA 1
ATOM 758 C C . ALA A 1 97 ? -7.990 7.038 6.119 1.00 97.06 97 ALA A C 1
ATOM 760 O O . ALA A 1 97 ? -7.817 7.507 7.245 1.00 97.06 97 ALA A O 1
ATOM 761 N N . ILE A 1 98 ? -7.209 6.090 5.603 1.00 97.81 98 ILE A N 1
ATOM 762 C CA . ILE A 1 98 ? -5.989 5.593 6.247 1.00 97.81 98 ILE A CA 1
ATOM 763 C C . ILE A 1 98 ? -4.811 5.990 5.371 1.00 97.81 98 ILE A C 1
ATOM 765 O O . ILE A 1 98 ? -4.838 5.784 4.153 1.00 97.81 98 ILE A O 1
ATOM 769 N N . LYS A 1 99 ? -3.774 6.529 6.005 1.00 97.25 99 LYS A N 1
ATOM 770 C CA . LYS A 1 99 ? -2.526 6.923 5.361 1.00 97.25 99 LYS A CA 1
ATOM 771 C C . LYS A 1 99 ? -1.397 6.017 5.848 1.00 97.25 99 LYS A C 1
ATOM 773 O O . LYS A 1 99 ? -1.053 6.034 7.030 1.00 97.25 99 LYS A O 1
ATOM 778 N N . TRP A 1 100 ? -0.824 5.238 4.938 1.00 98.06 100 TRP A N 1
ATOM 779 C CA . TRP A 1 100 ? 0.334 4.381 5.172 1.00 98.06 100 TRP A CA 1
ATOM 780 C C . TRP A 1 100 ? 1.617 5.182 4.977 1.00 98.06 100 TRP A C 1
ATOM 782 O O . TRP A 1 100 ? 1.889 5.679 3.884 1.00 98.06 100 TRP A O 1
ATOM 792 N N . ASN A 1 101 ? 2.407 5.299 6.040 1.00 97.31 101 ASN A N 1
ATOM 793 C CA . ASN A 1 101 ? 3.622 6.118 6.064 1.00 97.31 101 ASN A CA 1
ATOM 794 C C . ASN A 1 101 ? 4.899 5.281 6.036 1.00 97.31 101 ASN A C 1
ATOM 796 O O . ASN A 1 101 ? 5.970 5.816 5.761 1.00 97.31 101 ASN A O 1
ATOM 800 N N . SER A 1 102 ? 4.796 3.987 6.339 1.00 97.88 102 SER A N 1
ATOM 801 C CA . SER A 1 102 ? 5.950 3.100 6.415 1.00 97.88 102 SER A CA 1
ATOM 802 C C . SER A 1 102 ? 5.622 1.716 5.880 1.00 97.88 102 SER A C 1
ATOM 804 O O . SER A 1 102 ? 4.506 1.222 6.052 1.00 97.88 102 SER A O 1
ATOM 806 N N . LEU A 1 103 ? 6.627 1.083 5.287 1.00 98.19 103 LEU A N 1
ATOM 807 C CA . LEU A 1 103 ? 6.606 -0.287 4.791 1.00 98.19 103 LEU A CA 1
ATOM 808 C C . LEU A 1 103 ? 7.755 -1.060 5.439 1.00 98.19 103 LEU A C 1
ATOM 810 O O . LEU A 1 103 ? 8.918 -0.738 5.222 1.00 98.19 103 LEU A O 1
ATOM 814 N N . GLN A 1 104 ? 7.448 -2.090 6.214 1.00 98.19 104 GLN A N 1
ATOM 815 C CA . GLN A 1 104 ? 8.433 -3.014 6.756 1.00 98.19 104 GLN A CA 1
ATOM 816 C C . GLN A 1 104 ? 8.549 -4.244 5.865 1.00 98.19 104 GLN A C 1
ATOM 818 O O . GLN A 1 104 ? 7.578 -4.979 5.666 1.00 98.19 104 GLN A O 1
ATOM 823 N N . ILE A 1 105 ? 9.764 -4.481 5.385 1.00 97.06 105 ILE A N 1
ATOM 824 C CA . ILE A 1 105 ? 10.132 -5.644 4.587 1.00 97.06 105 ILE A CA 1
ATOM 825 C C . ILE A 1 105 ? 11.066 -6.512 5.440 1.00 97.06 105 ILE A C 1
ATOM 827 O O . ILE A 1 105 ? 12.091 -6.003 5.901 1.00 97.06 105 ILE A O 1
ATOM 831 N N . PRO A 1 106 ? 10.762 -7.806 5.661 1.00 89.75 106 PRO A N 1
ATOM 832 C CA . PRO A 1 106 ? 11.510 -8.650 6.598 1.00 89.75 106 PRO A CA 1
ATOM 833 C C . PRO A 1 106 ? 13.035 -8.655 6.413 1.00 89.75 106 PRO A C 1
ATOM 835 O O . PRO A 1 106 ? 13.763 -8.701 7.398 1.00 89.75 106 PRO A O 1
ATOM 838 N N . SER A 1 107 ? 13.525 -8.582 5.173 1.00 88.62 107 SER A N 1
ATOM 839 C CA . SER A 1 107 ? 14.958 -8.616 4.849 1.00 88.62 107 SER A CA 1
ATOM 840 C C . SER A 1 107 ? 15.646 -7.247 4.814 1.00 88.62 107 SER A C 1
ATOM 842 O O . SER A 1 107 ? 16.871 -7.201 4.800 1.00 88.62 107 SER A O 1
ATOM 844 N N . LEU A 1 108 ? 14.892 -6.144 4.775 1.00 92.50 108 LEU A N 1
ATOM 845 C CA . LEU A 1 108 ? 15.427 -4.792 4.535 1.00 92.50 108 LEU A CA 1
ATOM 846 C C . LEU A 1 108 ? 15.141 -3.816 5.682 1.00 92.50 108 LEU A C 1
ATOM 848 O O . LEU A 1 108 ? 15.718 -2.733 5.737 1.00 92.50 108 LEU A O 1
ATOM 852 N N . GLY A 1 109 ? 14.250 -4.185 6.602 1.00 94.44 109 GLY A N 1
ATOM 853 C CA . GLY A 1 109 ? 13.782 -3.304 7.662 1.00 94.44 109 GLY A CA 1
ATOM 854 C C . GLY A 1 109 ? 12.642 -2.399 7.200 1.00 94.44 109 GLY A C 1
ATOM 855 O O . GLY A 1 109 ? 11.842 -2.764 6.338 1.00 94.44 109 GLY A O 1
ATOM 856 N N . THR A 1 110 ? 12.526 -1.232 7.831 1.00 96.94 110 THR A N 1
ATOM 857 C CA . THR A 1 110 ? 11.402 -0.313 7.625 1.00 96.94 110 THR A CA 1
ATOM 858 C C . THR A 1 110 ? 11.791 0.829 6.697 1.00 96.94 110 THR A C 1
ATOM 860 O O . THR A 1 110 ? 12.675 1.622 7.009 1.00 96.94 110 THR A O 1
ATOM 863 N N . LEU A 1 111 ? 11.080 0.938 5.582 1.00 96.12 111 LEU A N 1
ATOM 864 C CA . LEU A 1 111 ? 11.167 2.021 4.615 1.00 96.12 111 LEU A CA 1
ATOM 865 C C . LEU A 1 111 ? 10.095 3.070 4.917 1.00 96.12 111 LEU A C 1
ATOM 867 O O . LEU A 1 111 ? 8.951 2.729 5.227 1.00 96.12 111 LEU A O 1
ATOM 871 N N . LYS A 1 112 ? 10.451 4.349 4.798 1.00 96.19 112 LYS A N 1
ATOM 872 C CA . LYS A 1 112 ? 9.480 5.448 4.810 1.00 96.19 112 LYS A CA 1
ATOM 873 C C . LYS A 1 112 ? 8.819 5.542 3.432 1.00 96.19 112 LYS A C 1
ATOM 875 O O . LYS A 1 112 ? 9.513 5.531 2.420 1.00 96.19 112 LYS A O 1
ATOM 880 N N . LEU A 1 113 ? 7.497 5.666 3.410 1.00 95.50 113 LEU A N 1
ATOM 881 C CA . LEU A 1 113 ? 6.712 5.957 2.214 1.00 95.50 113 LEU A CA 1
ATOM 882 C C . LEU A 1 113 ? 6.540 7.476 2.109 1.00 95.50 113 LEU A C 1
ATOM 884 O O . LEU A 1 113 ? 5.873 8.091 2.946 1.00 95.50 113 LEU A O 1
ATOM 888 N N . ASP A 1 114 ? 7.192 8.077 1.118 1.00 93.62 114 ASP A N 1
ATOM 889 C CA . ASP A 1 114 ? 7.139 9.512 0.838 1.00 93.62 114 ASP A CA 1
ATOM 890 C C . ASP A 1 114 ? 7.058 9.723 -0.691 1.00 93.62 114 ASP A C 1
ATOM 892 O O . ASP A 1 114 ? 8.073 9.553 -1.368 1.00 93.62 114 ASP A O 1
ATOM 896 N N . PRO A 1 115 ? 5.866 10.001 -1.249 1.00 94.25 115 PRO A N 1
ATOM 897 C CA . PRO A 1 115 ? 4.618 10.265 -0.538 1.00 94.25 115 PRO A CA 1
ATOM 898 C C . PRO A 1 115 ? 4.026 9.013 0.136 1.00 94.25 115 PRO A C 1
ATOM 900 O O . PRO A 1 115 ? 4.338 7.876 -0.226 1.00 94.25 115 PRO A O 1
ATOM 903 N N . PRO A 1 116 ? 3.139 9.204 1.125 1.00 96.06 116 PRO A N 1
ATOM 904 C CA . PRO A 1 116 ? 2.409 8.103 1.736 1.00 96.06 116 PRO A CA 1
ATOM 905 C C . PRO A 1 116 ? 1.451 7.431 0.746 1.00 96.06 116 PRO A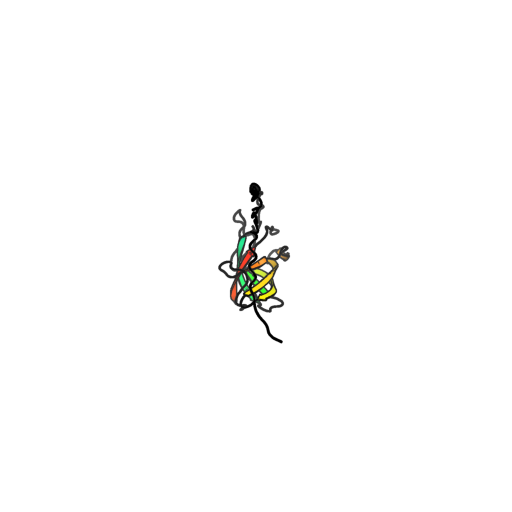 C 1
ATOM 907 O O . PRO A 1 116 ? 0.967 8.053 -0.202 1.00 96.06 116 PRO A O 1
ATOM 910 N N . ILE A 1 117 ? 1.083 6.186 1.037 1.00 97.31 117 ILE A N 1
ATOM 911 C CA . ILE A 1 117 ? 0.080 5.446 0.264 1.00 97.31 117 ILE A CA 1
ATOM 912 C C . ILE A 1 117 ? -1.261 5.517 0.998 1.00 97.31 117 ILE A C 1
ATOM 914 O O . ILE A 1 117 ? -1.317 5.359 2.215 1.00 97.31 117 ILE A O 1
ATOM 918 N N . PHE A 1 118 ? -2.358 5.728 0.275 1.00 96.88 118 PHE A N 1
ATOM 919 C CA . PHE A 1 118 ? -3.696 5.755 0.866 1.00 96.88 118 PHE A CA 1
ATOM 920 C C . PHE A 1 118 ? -4.392 4.403 0.743 1.00 96.88 118 PHE A C 1
ATOM 922 O O . PHE A 1 118 ? -4.288 3.721 -0.279 1.00 96.88 118 PHE A O 1
ATOM 929 N N . ALA A 1 119 ? -5.121 4.025 1.792 1.00 97.69 119 ALA A N 1
ATOM 930 C CA . ALA A 1 119 ? -5.978 2.853 1.743 1.00 97.69 119 ALA A CA 1
ATOM 931 C C . ALA A 1 119 ? -7.188 3.075 0.830 1.00 97.69 119 ALA A C 1
ATOM 933 O O . ALA A 1 119 ? -7.761 4.167 0.739 1.00 97.69 119 ALA A O 1
ATOM 934 N N . THR A 1 120 ? -7.601 1.981 0.213 1.00 97.94 120 THR A N 1
ATOM 935 C CA . THR A 1 120 ? -8.792 1.865 -0.615 1.00 97.94 120 THR A CA 1
ATOM 936 C C . THR A 1 120 ? -9.596 0.654 -0.159 1.00 97.94 120 THR A C 1
ATOM 938 O O . THR A 1 120 ? -9.105 -0.234 0.542 1.00 97.94 120 THR A O 1
ATOM 941 N N . MET A 1 121 ? -10.829 0.551 -0.625 1.00 97.19 121 MET A N 1
ATOM 942 C CA . MET A 1 121 ? -11.527 -0.726 -0.673 1.00 97.19 121 MET A CA 1
ATOM 943 C C . MET A 1 121 ? -10.828 -1.667 -1.668 1.00 97.19 121 MET A C 1
ATOM 945 O O . MET A 1 121 ? -9.959 -1.262 -2.449 1.00 97.19 121 MET A O 1
ATOM 949 N N . ARG A 1 122 ? -11.219 -2.944 -1.662 1.00 95.50 122 ARG A N 1
ATOM 950 C CA . ARG A 1 122 ? -10.654 -3.953 -2.576 1.00 95.50 122 ARG A CA 1
ATOM 951 C C . ARG A 1 122 ? -10.970 -3.692 -4.049 1.00 95.50 122 ARG A C 1
ATOM 953 O O . ARG A 1 122 ? -10.250 -4.169 -4.914 1.00 95.50 122 ARG A O 1
ATOM 960 N N . ASP A 1 123 ? -12.031 -2.939 -4.320 1.00 95.12 123 ASP A N 1
ATOM 961 C CA . ASP A 1 123 ? -12.421 -2.497 -5.661 1.00 95.12 123 ASP A CA 1
ATOM 962 C C . ASP A 1 123 ? -11.661 -1.240 -6.131 1.00 95.12 123 ASP A C 1
ATOM 964 O O . ASP A 1 123 ? -11.895 -0.754 -7.233 1.00 95.12 123 ASP A O 1
ATOM 968 N N . GLY A 1 124 ? -10.760 -0.701 -5.301 1.00 95.38 124 GLY A N 1
ATOM 969 C CA . GLY A 1 124 ? -10.011 0.523 -5.579 1.00 95.38 124 GLY A CA 1
ATOM 970 C C . GLY A 1 124 ? -10.743 1.816 -5.210 1.00 95.38 124 GLY A C 1
ATOM 971 O O . GLY A 1 124 ? -10.159 2.891 -5.354 1.00 95.38 124 GLY A O 1
ATOM 972 N N . SER A 1 125 ? -11.982 1.760 -4.700 1.00 95.75 125 SER A N 1
ATOM 973 C CA . SER A 1 125 ? -12.681 2.963 -4.232 1.00 95.75 125 SER A CA 1
ATOM 974 C C . SER A 1 125 ? -11.982 3.576 -3.013 1.00 95.75 125 SER A C 1
ATOM 976 O O . SER A 1 125 ? -11.479 2.867 -2.142 1.00 95.75 125 SER A O 1
ATOM 978 N N . ALA A 1 126 ? -11.929 4.908 -2.950 1.00 94.81 126 ALA A N 1
ATOM 979 C CA . ALA A 1 126 ? -11.156 5.622 -1.937 1.00 94.81 126 ALA A CA 1
ATOM 980 C C . ALA A 1 126 ? -11.668 5.381 -0.502 1.00 94.81 126 ALA A C 1
ATOM 982 O O . ALA A 1 126 ? -12.879 5.354 -0.243 1.00 94.81 126 ALA A O 1
ATOM 983 N N . GLY A 1 127 ? -10.721 5.264 0.435 1.00 95.50 127 GLY A N 1
ATOM 984 C CA . GLY A 1 127 ? -10.989 5.002 1.848 1.00 95.50 127 GLY A CA 1
ATOM 985 C C . GLY A 1 127 ? -11.503 3.587 2.115 1.00 95.50 127 GLY A C 1
ATOM 986 O O . GLY A 1 127 ? -11.681 2.787 1.201 1.00 95.50 127 GLY A O 1
ATOM 987 N N . VAL A 1 128 ? -11.758 3.286 3.385 1.00 96.75 128 VAL A N 1
ATOM 988 C CA . VAL A 1 128 ? -12.332 2.012 3.838 1.00 96.75 128 VAL A CA 1
ATOM 989 C C . VAL A 1 128 ? -13.646 2.250 4.574 1.00 96.75 128 VAL A C 1
ATOM 991 O O . VAL A 1 128 ? -13.845 3.322 5.144 1.00 96.75 128 VAL A O 1
ATOM 994 N N . THR A 1 129 ? -14.548 1.271 4.568 1.00 95.50 129 THR A N 1
ATOM 995 C CA . THR A 1 129 ? -15.847 1.379 5.258 1.00 95.50 129 THR A CA 1
ATOM 996 C C . THR A 1 129 ? -15.847 0.778 6.660 1.00 95.50 129 THR A C 1
ATOM 998 O O . THR A 1 129 ? -16.666 1.147 7.496 1.00 95.50 129 THR A O 1
ATOM 1001 N N . GL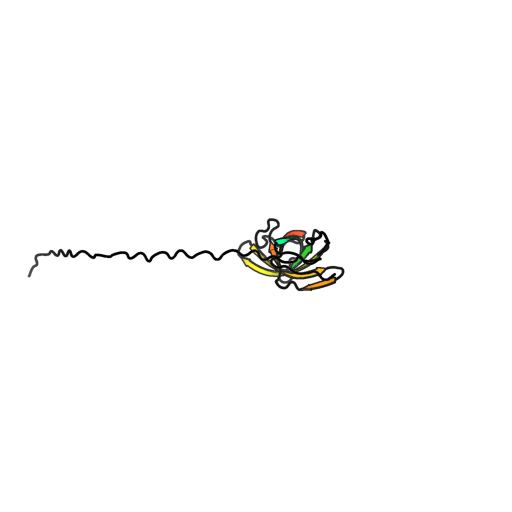U A 1 130 ? -14.919 -0.136 6.942 1.00 92.56 130 GLU A N 1
ATOM 1002 C CA . GLU A 1 130 ? -14.820 -0.827 8.224 1.00 92.56 130 GLU A CA 1
ATOM 1003 C C . GLU A 1 130 ? -13.350 -1.029 8.612 1.00 92.56 130 GLU A C 1
ATOM 1005 O O . GLU A 1 130 ? -12.504 -1.345 7.774 1.00 92.56 130 GLU A O 1
ATOM 1010 N N . LEU A 1 131 ? -13.054 -0.862 9.902 1.00 93.44 131 LEU A N 1
ATOM 1011 C CA . LEU A 1 131 ? -11.751 -1.128 10.503 1.00 93.44 131 LEU A CA 1
ATOM 1012 C C . LEU A 1 131 ? -11.855 -2.342 11.424 1.00 93.44 131 LEU A C 1
ATOM 1014 O O . LEU A 1 131 ? -12.068 -2.213 12.629 1.00 93.44 131 LEU A O 1
ATOM 1018 N N . LYS A 1 132 ? -11.696 -3.532 10.846 1.00 95.44 132 LYS A N 1
ATOM 1019 C CA . LYS A 1 132 ? -11.765 -4.801 11.574 1.00 95.44 132 LYS A CA 1
ATOM 1020 C C . LYS A 1 132 ? -10.491 -5.625 11.364 1.00 95.44 132 LYS A C 1
ATOM 1022 O O . LYS A 1 132 ? -10.091 -5.804 10.212 1.00 95.44 132 LYS A O 1
ATOM 1027 N N . PRO A 1 133 ? -9.866 -6.165 12.427 1.00 96.56 133 PRO A N 1
ATOM 1028 C CA . PRO A 1 133 ? -8.755 -7.101 12.280 1.00 96.56 133 PRO A CA 1
ATOM 1029 C C . PRO A 1 133 ? -9.150 -8.311 11.421 1.00 96.56 133 PRO A C 1
ATOM 1031 O O . PRO A 1 133 ? -10.250 -8.849 11.552 1.00 96.56 133 PRO A O 1
ATOM 1034 N N . GLY A 1 134 ? -8.263 -8.717 10.516 1.00 96.81 134 GLY A N 1
ATOM 1035 C CA . GLY A 1 134 ? -8.522 -9.723 9.484 1.00 96.81 134 GLY A CA 1
ATOM 1036 C C . GLY A 1 134 ? -9.322 -9.211 8.278 1.00 96.81 134 GLY A C 1
ATOM 1037 O O . GLY A 1 134 ? -9.489 -9.949 7.309 1.00 96.81 134 GLY A O 1
ATOM 1038 N N . GLY A 1 135 ? -9.811 -7.966 8.305 1.00 96.81 135 GLY A N 1
ATOM 1039 C CA . GLY A 1 135 ? -10.510 -7.344 7.183 1.00 96.81 135 GLY A CA 1
ATOM 1040 C C . GLY A 1 135 ? -9.584 -7.139 5.986 1.00 96.81 135 GLY A C 1
ATOM 1041 O O . GLY A 1 135 ? -8.446 -6.697 6.143 1.00 96.81 135 GLY A O 1
ATOM 1042 N N . MET A 1 136 ? -10.073 -7.460 4.789 1.00 97.12 136 MET A N 1
ATOM 1043 C CA . MET A 1 136 ? -9.321 -7.284 3.548 1.00 97.12 136 MET A CA 1
ATOM 1044 C C . MET A 1 136 ? -9.616 -5.922 2.925 1.00 97.12 136 MET A C 1
ATOM 1046 O O . MET A 1 136 ? -10.778 -5.590 2.681 1.00 97.12 136 MET A O 1
ATOM 1050 N N . ILE A 1 137 ? -8.568 -5.164 2.624 1.00 97.88 137 ILE A N 1
ATOM 1051 C CA . ILE A 1 137 ? -8.635 -3.833 2.013 1.00 97.88 137 ILE A CA 1
ATOM 1052 C C . ILE A 1 137 ? -7.566 -3.704 0.925 1.00 97.88 137 ILE A C 1
ATOM 1054 O O . ILE A 1 137 ? -6.721 -4.580 0.759 1.00 97.88 137 ILE A O 1
ATOM 1058 N N . GLY A 1 138 ? -7.613 -2.611 0.176 1.00 97.75 138 GLY A N 1
ATOM 1059 C CA . GLY A 1 138 ? -6.603 -2.275 -0.813 1.00 97.75 138 GLY A CA 1
ATOM 1060 C C . GLY A 1 138 ? -5.732 -1.099 -0.387 1.00 97.75 138 GLY A C 1
ATOM 1061 O O . GLY A 1 138 ? -6.028 -0.369 0.563 1.00 97.75 138 GLY A O 1
ATOM 1062 N N . ALA A 1 139 ? -4.673 -0.879 -1.147 1.00 98.00 139 ALA A N 1
ATOM 1063 C CA . ALA A 1 139 ? -4.034 0.419 -1.268 1.00 98.00 139 ALA A CA 1
ATOM 1064 C C . ALA A 1 139 ? -3.516 0.574 -2.700 1.00 98.00 139 ALA A C 1
ATOM 1066 O O . ALA A 1 139 ? -3.088 -0.405 -3.312 1.00 98.00 139 ALA A O 1
ATOM 1067 N N . ILE A 1 140 ? -3.564 1.786 -3.249 1.00 96.75 140 ILE A N 1
ATOM 1068 C CA . ILE A 1 140 ? -3.051 2.063 -4.595 1.00 96.75 140 ILE A CA 1
ATOM 1069 C C . ILE A 1 140 ? -1.910 3.052 -4.472 1.00 96.75 140 ILE A C 1
ATOM 1071 O O . ILE A 1 140 ? -2.064 4.143 -3.922 1.00 96.75 140 ILE A O 1
ATOM 1075 N N . ASN A 1 141 ? -0.756 2.659 -4.994 1.00 94.94 141 ASN A N 1
ATOM 1076 C CA . ASN A 1 141 ? 0.410 3.518 -5.007 1.00 94.94 141 ASN A CA 1
ATOM 1077 C C . ASN A 1 141 ? 0.233 4.684 -5.993 1.00 94.94 141 ASN A C 1
ATOM 1079 O O . ASN A 1 141 ? -0.090 4.464 -7.160 1.00 94.94 141 ASN A O 1
ATOM 1083 N N . GLY A 1 142 ? 0.466 5.915 -5.536 1.00 92.62 142 GLY A N 1
ATOM 1084 C CA . GLY A 1 142 ? 0.314 7.122 -6.355 1.00 92.62 142 GLY A CA 1
ATOM 1085 C C . GLY A 1 142 ? 1.559 7.491 -7.164 1.00 92.62 142 GLY A C 1
ATOM 1086 O O . GLY A 1 142 ? 1.434 8.024 -8.262 1.00 92.62 142 GLY A O 1
ATOM 1087 N N . GLU A 1 143 ? 2.754 7.174 -6.662 1.00 92.44 143 GLU A N 1
ATOM 1088 C CA . GLU A 1 143 ? 4.025 7.609 -7.253 1.00 92.44 143 GLU A CA 1
ATOM 1089 C C . GLU A 1 143 ? 5.031 6.467 -7.329 1.00 92.44 143 GLU A C 1
ATOM 1091 O O . GLU A 1 143 ? 5.031 5.569 -6.496 1.00 92.44 143 GLU A O 1
ATOM 1096 N N . SER A 1 144 ? 5.914 6.469 -8.327 1.00 92.19 144 SER A N 1
ATOM 1097 C CA . SER A 1 144 ? 6.937 5.424 -8.405 1.00 92.19 144 SER A CA 1
ATOM 1098 C C . SER A 1 144 ? 7.961 5.556 -7.288 1.00 92.19 144 SER A C 1
ATOM 1100 O O . SER A 1 144 ? 8.526 6.632 -7.109 1.00 92.19 144 SER A O 1
ATOM 1102 N N . PHE A 1 145 ? 8.295 4.440 -6.651 1.00 93.88 145 PHE A N 1
ATOM 1103 C CA . PHE A 1 145 ? 9.422 4.342 -5.728 1.00 93.88 145 PHE A CA 1
ATOM 1104 C C . PHE A 1 145 ? 10.171 3.025 -5.944 1.00 93.88 145 PHE A C 1
ATOM 1106 O O . PHE A 1 145 ? 9.629 2.068 -6.497 1.00 93.88 145 PHE A O 1
ATOM 1113 N N . ILE A 1 146 ? 11.440 2.993 -5.548 1.00 93.88 146 ILE A N 1
ATOM 1114 C CA . ILE A 1 146 ? 12.326 1.842 -5.745 1.00 93.88 146 ILE A CA 1
ATOM 1115 C C . ILE A 1 146 ? 12.553 1.178 -4.395 1.00 93.88 146 ILE A C 1
ATOM 1117 O O . ILE A 1 146 ? 12.873 1.859 -3.418 1.00 93.88 146 ILE A O 1
ATOM 1121 N N . ILE A 1 147 ? 12.398 -0.142 -4.346 1.00 94.75 147 ILE A N 1
ATOM 1122 C CA . ILE A 1 147 ? 12.772 -0.926 -3.172 1.00 94.75 147 ILE A CA 1
ATOM 1123 C C . ILE A 1 147 ? 14.290 -1.157 -3.206 1.00 94.75 147 ILE A C 1
ATOM 1125 O O . ILE A 1 147 ? 14.811 -1.556 -4.246 1.00 94.75 147 ILE A O 1
ATOM 1129 N N . PRO A 1 148 ? 15.033 -0.890 -2.118 1.00 90.12 148 PRO A N 1
ATOM 1130 C CA . PRO A 1 148 ? 16.439 -1.281 -2.029 1.00 90.12 148 PRO A CA 1
ATOM 1131 C C . PRO A 1 148 ? 16.566 -2.809 -2.053 1.00 90.12 148 PRO A C 1
ATOM 1133 O O . PRO A 1 148 ? 15.800 -3.476 -1.372 1.00 90.12 148 PRO A O 1
ATOM 1136 N N . HIS A 1 149 ? 17.529 -3.367 -2.784 1.00 80.38 149 HIS A N 1
ATOM 1137 C CA . HIS A 1 149 ? 17.799 -4.810 -2.816 1.00 80.38 149 HIS A CA 1
ATOM 1138 C C . HIS A 1 149 ? 19.289 -5.100 -2.693 1.00 80.38 149 HIS A C 1
ATOM 1140 O O . HIS A 1 149 ? 20.090 -4.243 -3.133 1.00 80.38 149 HIS A O 1
#